Protein AF-A0A961KYY7-F1 (afdb_monomer_lite)

Secondary structure (DSSP, 8-state):
-EEEEEETTEEEEE--SSS---EEETTEEE---SEEE------GGGTTSTT-STTTTHHHHHHHHHHHHHHHHT-PPTT-PPPHHHHHHHHHHHHHHHHHTTSS---HHHHHHHHHHHHHHTHHHHTSPP-PPP---TT---EEEETTEEEE-----

Foldseek 3Di:
DDWADDDQLKIKDAADPVDFLWDDDPRAIDTAHIAIGSAQPQPPVCCPPFCRPSCLLRSLRSQLVRLLLCQQVVVDDPPNNDDLLRSLVSSLVSVVVCVVVVVGDDDPVRSVVSSVCCVVPVPPSSNDHRDDGADDDPPQQDQDDPDPDGHRDDDDD

Radius of gyration: 15.92 Å; chains: 1; bounding box: 41×36×49 Å

Structure (mmCIF, N/CA/C/O backbone):
data_AF-A0A961KYY7-F1
#
_entry.id   AF-A0A961KYY7-F1
#
loop_
_atom_site.group_PDB
_atom_site.id
_atom_site.type_symbol
_atom_site.label_atom_id
_atom_site.label_alt_id
_atom_site.label_comp_id
_atom_site.label_asym_id
_atom_site.label_entity_id
_atom_site.label_seq_id
_atom_site.pdbx_PDB_ins_code
_atom_site.Cartn_x
_atom_site.Cartn_y
_atom_site.Cartn_z
_atom_site.occupancy
_atom_site.B_iso_or_equiv
_atom_site.auth_seq_id
_atom_site.auth_comp_id
_atom_site.auth_asym_id
_atom_site.auth_atom_id
_atom_site.pdbx_PDB_model_num
ATOM 1 N N . MET A 1 1 ? -1.314 -12.629 -9.552 1.00 72.81 1 MET A N 1
ATOM 2 C CA . MET A 1 1 ? -2.316 -11.526 -9.571 1.00 72.81 1 MET A CA 1
ATOM 3 C C . MET A 1 1 ? -2.487 -10.989 -10.985 1.00 72.81 1 MET A C 1
ATOM 5 O O . MET A 1 1 ? -1.532 -11.054 -11.754 1.00 72.81 1 MET A O 1
ATOM 9 N N . LEU A 1 2 ? -3.643 -10.405 -11.308 1.00 79.06 2 LEU A N 1
ATOM 10 C CA . LEU A 1 2 ? -3.879 -9.712 -12.577 1.00 79.06 2 LEU A CA 1
ATOM 11 C C . LEU A 1 2 ? -4.377 -8.283 -12.331 1.00 79.06 2 LEU A C 1
ATOM 13 O O . LEU A 1 2 ? -5.296 -8.066 -11.545 1.00 79.06 2 LEU A O 1
ATOM 17 N N . ILE A 1 3 ? -3.782 -7.318 -13.034 1.00 75.50 3 ILE A N 1
ATOM 18 C CA . ILE A 1 3 ? -4.275 -5.941 -13.106 1.00 75.50 3 ILE A CA 1
ATOM 19 C C . ILE A 1 3 ? -4.932 -5.747 -14.464 1.00 75.50 3 ILE A C 1
ATOM 21 O O . ILE A 1 3 ? -4.310 -5.957 -15.506 1.00 75.50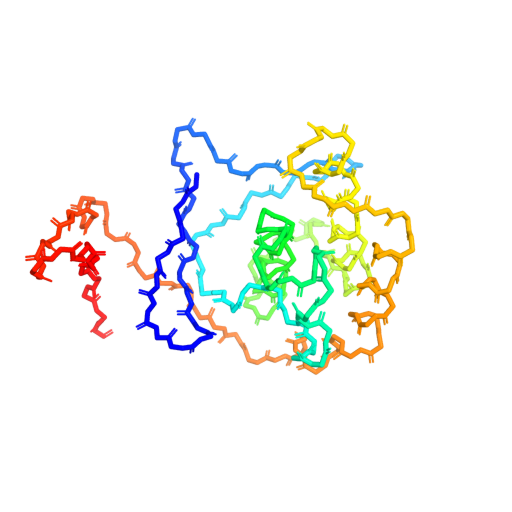 3 ILE A O 1
ATOM 25 N N . LYS A 1 4 ? -6.197 -5.338 -14.452 1.00 77.44 4 LYS A N 1
ATOM 26 C CA . LYS A 1 4 ? -6.961 -5.070 -15.664 1.00 77.44 4 LYS A CA 1
ATOM 27 C C . LYS A 1 4 ? -7.245 -3.583 -15.792 1.00 77.44 4 LYS A C 1
ATOM 29 O O . LYS A 1 4 ? -7.860 -2.989 -14.912 1.00 77.44 4 LYS A O 1
ATOM 34 N N . TRP A 1 5 ? -6.843 -3.002 -16.915 1.00 76.00 5 TRP A N 1
ATOM 35 C CA . TRP A 1 5 ? -7.190 -1.629 -17.264 1.00 76.00 5 TRP A CA 1
ATOM 36 C C . TRP A 1 5 ? -8.698 -1.498 -17.519 1.00 76.00 5 TRP A C 1
ATOM 38 O O . TRP A 1 5 ? -9.274 -2.304 -18.255 1.00 76.00 5 TRP A O 1
ATOM 48 N N . VAL A 1 6 ? -9.335 -0.495 -16.907 1.00 76.62 6 VAL A N 1
ATOM 49 C CA . VAL A 1 6 ? -10.747 -0.144 -17.151 1.00 76.62 6 VAL A CA 1
ATOM 50 C C . VAL A 1 6 ? -10.842 1.186 -17.892 1.00 76.62 6 VAL A C 1
ATOM 52 O O . VAL A 1 6 ? -11.557 1.283 -18.885 1.00 76.62 6 VAL A O 1
ATOM 55 N N . ARG A 1 7 ? -10.141 2.209 -17.391 1.00 75.81 7 ARG A N 1
ATOM 56 C CA . ARG A 1 7 ? -9.993 3.541 -17.998 1.00 75.81 7 ARG A CA 1
ATOM 57 C C . ARG A 1 7 ? -8.748 4.235 -17.425 1.00 75.81 7 ARG A C 1
ATOM 59 O O . ARG A 1 7 ? -8.066 3.659 -16.582 1.00 75.81 7 ARG A O 1
ATOM 66 N N . GLU A 1 8 ? -8.461 5.461 -17.864 1.00 73.94 8 GLU A N 1
ATOM 67 C CA . GLU A 1 8 ? -7.396 6.297 -17.282 1.00 73.94 8 GLU A CA 1
ATOM 68 C C . GLU A 1 8 ? -7.518 6.351 -15.748 1.00 73.94 8 GLU A C 1
ATOM 70 O O . GLU A 1 8 ? -8.611 6.584 -15.223 1.00 73.94 8 GLU A O 1
ATOM 75 N N . ASP A 1 9 ? -6.414 6.037 -15.061 1.00 71.81 9 ASP A N 1
ATOM 76 C CA . ASP A 1 9 ? -6.278 5.980 -13.599 1.00 71.81 9 ASP A CA 1
ATOM 77 C C . ASP A 1 9 ? -7.319 5.102 -12.871 1.00 71.81 9 ASP A C 1
ATOM 79 O O . ASP A 1 9 ? -7.620 5.310 -11.699 1.00 71.81 9 ASP A O 1
ATOM 83 N N . ARG A 1 10 ? -7.895 4.096 -13.550 1.00 78.94 10 ARG A N 1
ATOM 84 C CA . ARG A 1 10 ? -8.799 3.127 -12.914 1.00 78.94 10 ARG A CA 1
ATOM 85 C C . ARG A 1 10 ? -8.600 1.719 -13.444 1.00 78.94 10 ARG A C 1
ATOM 87 O O . ARG A 1 10 ? -8.793 1.428 -14.629 1.00 78.94 10 ARG A O 1
ATOM 94 N N . PHE A 1 11 ? -8.308 0.827 -12.514 1.00 83.19 11 PHE A N 1
ATOM 95 C CA . PHE A 1 11 ? -7.947 -0.552 -12.770 1.00 83.19 11 PHE A CA 1
ATOM 96 C C . PHE A 1 11 ? -8.737 -1.481 -11.856 1.00 83.19 11 PHE A C 1
ATOM 98 O O . PHE A 1 11 ? -9.292 -1.071 -10.838 1.00 83.19 11 PHE A O 1
ATOM 105 N N . VAL A 1 12 ? -8.790 -2.751 -12.238 1.00 84.94 12 VAL A N 1
ATOM 106 C CA . VAL A 1 12 ? -9.287 -3.827 -11.388 1.00 84.94 12 VAL A CA 1
ATOM 107 C C . VAL A 1 12 ? -8.110 -4.695 -10.981 1.00 84.94 12 VAL A C 1
ATOM 109 O O . VAL A 1 12 ? -7.429 -5.256 -11.843 1.00 84.94 12 VAL A O 1
ATOM 112 N N . PHE A 1 13 ? -7.906 -4.824 -9.674 1.00 87.00 13 PHE A N 1
ATOM 113 C CA . PHE A 1 13 ? -7.085 -5.875 -9.098 1.00 87.00 13 PHE A CA 1
ATOM 114 C C . PHE A 1 13 ? -7.917 -7.155 -9.011 1.00 87.00 13 PHE A C 1
ATOM 116 O O . PHE A 1 13 ? -8.998 -7.163 -8.416 1.00 87.00 13 PHE A O 1
ATOM 123 N N . VAL A 1 14 ? -7.406 -8.232 -9.606 1.00 87.69 14 VAL A N 1
ATOM 124 C CA . VAL A 1 14 ? -7.952 -9.585 -9.480 1.00 87.69 14 VAL A CA 1
ATOM 125 C C . VAL A 1 14 ? -6.895 -10.462 -8.799 1.00 87.69 14 VAL A C 1
ATOM 127 O O . VAL A 1 14 ? -5.793 -10.615 -9.349 1.00 87.69 14 VAL A O 1
ATOM 130 N N . PRO A 1 15 ? -7.183 -11.025 -7.610 1.00 84.44 15 PRO A N 1
ATOM 131 C CA . PRO A 1 15 ? -6.271 -11.963 -6.971 1.00 84.44 15 PRO A CA 1
ATOM 132 C C . PRO A 1 15 ? -6.121 -13.222 -7.829 1.00 84.44 15 PRO A C 1
ATOM 134 O O . PRO A 1 15 ? -7.036 -13.618 -8.547 1.00 84.44 15 PRO A O 1
ATOM 137 N N . ASP A 1 16 ? -4.945 -13.838 -7.764 1.00 83.88 16 ASP A N 1
ATOM 138 C CA . ASP A 1 16 ? -4.761 -15.180 -8.312 1.00 83.88 16 ASP A CA 1
ATOM 139 C C . ASP A 1 16 ? -5.321 -16.183 -7.302 1.00 83.88 16 ASP A C 1
ATOM 141 O O . ASP A 1 16 ? -4.947 -16.142 -6.133 1.00 83.88 16 ASP A O 1
ATOM 145 N N . GLU A 1 17 ? -6.248 -17.038 -7.726 1.00 82.62 17 GLU A N 1
ATOM 146 C CA . GLU A 1 17 ? -6.896 -17.999 -6.825 1.00 82.62 17 GLU A CA 1
ATOM 147 C C . GLU A 1 17 ? -5.941 -19.111 -6.366 1.00 82.62 17 GLU A C 1
ATOM 149 O O . GLU A 1 17 ? -6.137 -19.684 -5.295 1.00 82.62 17 GLU A O 1
ATOM 154 N N . SER A 1 18 ? -4.910 -19.411 -7.162 1.00 82.50 18 SER A N 1
ATOM 155 C CA . SER A 1 18 ? -3.928 -20.460 -6.876 1.00 82.50 18 SER A CA 1
ATOM 156 C C . SER A 1 18 ? -2.715 -19.954 -6.093 1.00 82.50 18 SER A C 1
ATOM 158 O O . SER A 1 18 ? -2.128 -20.716 -5.327 1.00 82.50 18 SER A O 1
ATOM 160 N N . ASP A 1 19 ? -2.379 -18.671 -6.248 1.00 83.56 19 ASP A N 1
ATOM 161 C CA . ASP A 1 19 ? -1.259 -18.008 -5.571 1.00 83.56 19 ASP A CA 1
ATOM 162 C C . ASP A 1 19 ? -1.622 -16.559 -5.173 1.00 83.56 19 ASP A C 1
ATOM 164 O O . ASP A 1 19 ? -1.179 -15.582 -5.796 1.00 83.56 19 ASP A O 1
ATOM 168 N N . PRO A 1 20 ? -2.517 -16.380 -4.181 1.00 88.88 20 PRO A N 1
ATOM 169 C CA . PRO A 1 20 ? -3.020 -15.063 -3.827 1.00 88.88 20 PRO A CA 1
ATOM 170 C C . PRO A 1 20 ? -1.943 -14.223 -3.141 1.00 88.88 20 PRO A C 1
ATOM 172 O O . PRO A 1 20 ? -1.226 -14.693 -2.252 1.00 88.88 20 PRO A O 1
ATOM 175 N N . LEU A 1 21 ? -1.915 -12.926 -3.472 1.00 90.38 21 LEU A N 1
ATOM 176 C CA . LEU A 1 21 ? -1.106 -11.949 -2.748 1.00 90.38 21 LEU A CA 1
ATOM 177 C C . LEU A 1 21 ? -1.444 -12.027 -1.256 1.00 90.38 21 LEU A C 1
ATOM 179 O O . LEU A 1 21 ? -2.573 -11.759 -0.849 1.00 90.38 21 LEU A O 1
ATOM 183 N N . THR A 1 22 ? -0.451 -12.398 -0.456 1.00 91.62 22 THR A N 1
ATOM 184 C CA . THR A 1 22 ? -0.587 -12.546 0.988 1.00 91.62 22 THR A CA 1
ATOM 185 C C . THR A 1 22 ? 0.470 -11.693 1.666 1.00 91.62 22 THR A C 1
ATOM 187 O O . THR A 1 22 ? 1.646 -11.757 1.318 1.00 91.62 22 THR A O 1
ATOM 190 N N . TYR A 1 23 ? 0.046 -10.921 2.658 1.00 93.31 23 TYR A N 1
ATOM 191 C CA . TYR A 1 23 ? 0.935 -10.201 3.557 1.00 93.31 23 TYR A CA 1
ATOM 192 C C . TYR A 1 23 ? 0.618 -10.596 4.993 1.00 93.31 23 TYR A C 1
ATOM 194 O O . TYR A 1 23 ? -0.550 -10.707 5.368 1.00 93.31 23 TYR A O 1
ATOM 202 N N . GLU A 1 24 ? 1.647 -10.805 5.804 1.00 90.56 24 GLU A N 1
ATOM 203 C CA . GLU A 1 24 ? 1.485 -11.155 7.207 1.00 90.56 24 GLU A CA 1
ATOM 204 C C . GLU A 1 24 ? 2.418 -10.313 8.070 1.00 90.56 24 GLU A C 1
ATOM 206 O O . GLU A 1 24 ? 3.624 -10.255 7.834 1.00 90.56 24 GLU A O 1
ATOM 211 N N . ARG A 1 25 ? 1.857 -9.666 9.096 1.00 82.62 25 ARG A N 1
ATOM 212 C CA . ARG A 1 25 ? 2.630 -8.903 10.078 1.00 82.62 25 ARG A CA 1
ATOM 213 C C . ARG A 1 25 ? 1.996 -9.006 11.450 1.00 82.62 25 ARG A C 1
ATOM 215 O O . ARG A 1 25 ? 0.805 -8.752 11.618 1.00 82.62 25 ARG A O 1
ATOM 222 N N . ALA A 1 26 ? 2.819 -9.338 12.445 1.00 83.81 26 ALA A N 1
ATOM 223 C CA . ALA A 1 26 ? 2.410 -9.439 13.847 1.00 83.81 26 ALA A CA 1
ATOM 224 C C . ALA A 1 26 ? 1.160 -10.326 14.058 1.00 83.81 26 ALA A C 1
ATOM 226 O O . ALA A 1 26 ? 0.268 -9.976 14.826 1.00 83.81 26 ALA A O 1
ATOM 227 N N . GLY A 1 27 ? 1.073 -11.452 13.337 1.00 83.94 27 GLY A N 1
ATOM 228 C CA . GLY A 1 27 ? -0.052 -12.393 13.413 1.00 83.94 27 GLY A CA 1
ATOM 229 C C . GLY A 1 27 ? -1.335 -11.936 12.708 1.00 83.94 27 GLY A C 1
ATOM 230 O O . GLY A 1 27 ? -2.335 -12.650 12.754 1.00 83.94 27 GLY A O 1
ATOM 231 N N . ARG A 1 28 ? -1.330 -10.773 12.041 1.00 86.31 28 ARG A N 1
ATOM 232 C CA . ARG A 1 28 ? -2.421 -10.331 11.168 1.00 86.31 28 ARG A CA 1
ATOM 233 C C . ARG A 1 28 ? -2.088 -10.657 9.721 1.00 86.31 28 ARG A C 1
ATOM 235 O O . ARG A 1 28 ? -1.046 -10.237 9.215 1.00 86.31 28 ARG A O 1
ATOM 242 N N . ARG A 1 29 ? -2.994 -11.373 9.060 1.00 90.00 29 ARG A N 1
ATOM 243 C CA . ARG A 1 29 ? -2.883 -11.761 7.653 1.00 90.00 29 ARG A CA 1
ATOM 244 C C . ARG A 1 29 ? -3.825 -10.923 6.790 1.00 90.00 29 ARG A C 1
ATOM 246 O O . ARG A 1 29 ? -5.024 -10.891 7.048 1.00 90.00 29 ARG A O 1
ATOM 253 N N . ILE A 1 30 ? -3.283 -10.303 5.745 1.00 90.25 30 ILE A N 1
ATOM 254 C CA . ILE A 1 30 ? -4.015 -9.561 4.717 1.00 90.25 30 ILE A CA 1
ATOM 255 C C . ILE A 1 30 ? -3.984 -10.383 3.429 1.00 90.25 30 ILE A C 1
ATOM 257 O O . ILE A 1 30 ? -2.913 -10.766 2.953 1.00 90.25 30 ILE A O 1
ATOM 261 N N . VAL A 1 31 ? -5.163 -10.643 2.865 1.00 91.62 31 VAL A N 1
ATOM 262 C CA . VAL A 1 31 ? -5.331 -11.277 1.551 1.00 91.62 31 VAL A CA 1
ATOM 263 C C . VAL A 1 31 ? -6.337 -10.441 0.760 1.00 91.62 31 VAL A C 1
ATOM 265 O O . VAL A 1 31 ? -7.540 -10.553 1.010 1.00 91.62 31 VAL A O 1
ATOM 268 N N . PRO A 1 32 ? -5.874 -9.563 -0.147 1.00 90.88 32 PRO A N 1
ATOM 269 C CA . PRO A 1 32 ? -6.766 -8.722 -0.926 1.00 90.88 32 PRO A CA 1
ATOM 270 C C . PRO A 1 32 ? -7.710 -9.541 -1.806 1.00 90.88 32 PRO A C 1
ATOM 272 O O . PRO A 1 32 ? -7.290 -10.428 -2.551 1.00 90.88 32 PRO A O 1
ATOM 275 N N . GLY A 1 33 ? -8.998 -9.215 -1.741 1.00 89.12 33 GLY A N 1
ATOM 276 C CA . GLY A 1 33 ? -9.988 -9.669 -2.711 1.00 89.12 33 GLY A CA 1
ATOM 277 C C . GLY A 1 33 ? -9.995 -8.796 -3.967 1.00 89.12 33 GLY A C 1
ATOM 278 O O . GLY A 1 33 ? -9.227 -7.844 -4.097 1.00 89.12 33 GLY A O 1
ATOM 279 N N . ALA A 1 34 ? -10.906 -9.089 -4.896 1.00 89.12 34 ALA A N 1
ATOM 280 C CA . ALA A 1 34 ? -11.077 -8.252 -6.079 1.00 89.12 34 ALA A CA 1
ATOM 281 C C . ALA A 1 34 ? -11.538 -6.834 -5.700 1.00 89.12 34 ALA A C 1
ATOM 283 O O . ALA A 1 34 ? -12.459 -6.657 -4.894 1.00 89.12 34 ALA A O 1
ATOM 284 N N . MET A 1 35 ? -10.915 -5.819 -6.297 1.00 90.00 35 MET A N 1
ATOM 285 C CA . MET A 1 35 ? -11.218 -4.415 -6.010 1.00 90.00 35 MET A CA 1
ATOM 286 C C . MET A 1 35 ? -10.888 -3.503 -7.190 1.00 90.00 35 MET A C 1
ATOM 288 O O . MET A 1 35 ? -10.095 -3.859 -8.064 1.00 90.00 35 MET A O 1
ATOM 292 N N . PHE A 1 36 ? -11.487 -2.314 -7.193 1.00 87.38 36 PHE A N 1
ATOM 293 C CA . PHE A 1 36 ? -10.973 -1.209 -7.990 1.00 87.38 36 PHE A CA 1
ATOM 294 C C . PHE A 1 36 ? -9.751 -0.608 -7.295 1.00 87.38 36 PHE A C 1
ATOM 296 O O . PHE A 1 36 ? -9.714 -0.526 -6.070 1.00 87.38 36 PHE A O 1
ATOM 303 N N . THR A 1 37 ? -8.766 -0.219 -8.092 1.00 85.00 37 THR A N 1
ATOM 304 C CA . THR A 1 37 ? -7.524 0.421 -7.651 1.00 85.00 37 THR A CA 1
ATOM 305 C C . THR A 1 37 ? -7.137 1.476 -8.679 1.00 85.00 37 THR A C 1
ATOM 307 O O . THR A 1 37 ? -7.389 1.307 -9.879 1.00 85.00 37 THR A O 1
ATOM 310 N N . ASP A 1 38 ? -6.554 2.574 -8.221 1.00 76.12 38 ASP A N 1
ATOM 311 C CA . ASP A 1 38 ? -5.878 3.558 -9.069 1.00 76.12 38 ASP A CA 1
ATOM 312 C C . ASP A 1 38 ? -4.349 3.346 -9.079 1.00 76.12 38 ASP A C 1
ATOM 314 O O . ASP A 1 38 ? -3.628 4.018 -9.820 1.00 76.12 38 ASP A O 1
ATOM 318 N N . GLY A 1 39 ? -3.869 2.336 -8.342 1.00 76.12 39 GLY A N 1
ATOM 319 C CA . GLY A 1 39 ? -2.462 2.032 -8.130 1.00 76.12 39 GLY A CA 1
ATOM 320 C C . GLY A 1 39 ? -1.882 2.884 -7.009 1.00 76.12 39 GLY A C 1
ATOM 321 O O . GLY A 1 39 ? -2.485 3.100 -5.969 1.00 76.12 39 GLY A O 1
ATOM 322 N N . GLY A 1 40 ? -0.658 3.355 -7.197 1.00 66.75 40 GLY A N 1
ATOM 323 C CA . GLY A 1 40 ? -0.068 4.348 -6.319 1.00 66.75 40 GLY A CA 1
ATOM 324 C C . GLY A 1 40 ? -0.579 5.738 -6.668 1.00 66.75 40 GLY A C 1
ATOM 325 O O . GLY A 1 40 ? -0.192 6.288 -7.700 1.00 66.75 40 GLY A O 1
ATOM 326 N N . SER A 1 41 ? -1.331 6.358 -5.760 1.00 64.81 41 SER A N 1
ATOM 327 C CA . SER A 1 41 ? -1.653 7.792 -5.792 1.00 64.81 41 SER A CA 1
ATOM 328 C C . SER A 1 41 ? -0.417 8.667 -5.490 1.00 64.81 41 SER A C 1
ATOM 330 O O . SER A 1 41 ? -0.357 9.416 -4.515 1.00 64.81 41 SER A O 1
ATOM 332 N N . ILE A 1 42 ? 0.622 8.562 -6.326 1.00 61.06 42 ILE A N 1
ATOM 333 C CA . ILE A 1 42 ? 1.818 9.411 -6.280 1.00 61.06 42 ILE A CA 1
ATOM 334 C C . ILE A 1 42 ? 1.549 10.682 -7.098 1.00 61.06 42 ILE A C 1
ATOM 336 O O . ILE A 1 42 ? 1.171 10.570 -8.268 1.00 61.06 42 ILE A O 1
ATOM 340 N N . PRO A 1 43 ? 1.788 11.899 -6.563 1.00 56.06 43 PRO A N 1
ATOM 341 C CA . PRO A 1 43 ? 1.619 13.131 -7.327 1.00 56.06 43 PRO A CA 1
ATOM 342 C C . PRO A 1 43 ? 2.405 13.105 -8.645 1.00 56.06 43 PRO A C 1
ATOM 344 O O . PRO A 1 43 ? 3.597 12.795 -8.658 1.00 56.06 43 PRO A O 1
ATOM 347 N N . ARG A 1 44 ? 1.751 13.489 -9.752 1.00 56.28 44 ARG A N 1
ATOM 348 C CA . ARG A 1 44 ? 2.299 13.399 -11.124 1.00 56.28 44 ARG A CA 1
ATOM 349 C C . ARG A 1 44 ? 3.666 14.064 -11.300 1.00 56.28 44 ARG A C 1
ATOM 351 O O . ARG A 1 44 ? 4.459 13.614 -12.120 1.00 56.28 44 ARG A O 1
ATOM 358 N N . LEU A 1 45 ? 3.966 15.101 -10.511 1.00 46.69 45 LEU A N 1
ATOM 359 C CA . LEU A 1 45 ? 5.268 15.777 -10.513 1.00 46.69 45 LEU A CA 1
ATOM 360 C C . LEU A 1 45 ? 6.436 14.821 -10.203 1.00 46.69 45 LEU A C 1
ATOM 362 O O . LEU A 1 45 ? 7.549 15.046 -10.672 1.00 46.69 45 LEU A O 1
ATOM 366 N N . PHE A 1 46 ? 6.189 13.743 -9.455 1.00 57.94 46 PHE A N 1
ATOM 367 C CA . PHE A 1 46 ? 7.213 12.773 -9.077 1.00 57.94 46 PHE A CA 1
ATOM 368 C C . PHE A 1 46 ? 7.363 11.607 -10.063 1.00 57.94 46 PHE A C 1
ATOM 370 O O . PHE A 1 46 ? 8.336 10.868 -9.956 1.00 57.94 46 PHE A O 1
ATOM 377 N N . TRP A 1 47 ? 6.484 11.454 -11.063 1.00 62.56 47 TRP A N 1
ATOM 378 C CA . TRP A 1 47 ? 6.494 10.289 -11.968 1.00 62.56 47 TRP A CA 1
ATOM 379 C C . TRP A 1 47 ? 7.760 10.179 -12.833 1.00 62.56 47 TRP A C 1
ATOM 381 O O . TRP A 1 47 ? 8.104 9.091 -13.288 1.00 62.56 47 TRP A O 1
ATOM 391 N N . SER A 1 48 ? 8.481 11.287 -13.038 1.00 57.56 48 SER A N 1
ATOM 392 C CA . SER A 1 48 ? 9.757 11.312 -13.768 1.00 57.56 48 SER A CA 1
ATOM 393 C C . SER A 1 48 ? 10.926 10.700 -12.983 1.00 57.56 48 SER A C 1
ATOM 395 O O . SER A 1 48 ? 12.001 10.488 -13.545 1.00 57.56 48 SER A O 1
ATOM 397 N N . VAL A 1 49 ? 10.753 10.423 -11.686 1.00 61.75 49 VAL A N 1
ATOM 398 C CA . VAL A 1 49 ? 11.770 9.776 -10.853 1.00 61.75 49 VAL A CA 1
ATOM 399 C C . VAL A 1 49 ? 11.614 8.260 -10.967 1.00 61.75 49 VAL A C 1
ATOM 401 O O . VAL A 1 49 ? 10.538 7.705 -10.752 1.00 61.75 49 VAL A O 1
ATOM 404 N N . LYS A 1 50 ? 12.702 7.553 -11.291 1.00 62.06 50 LYS A N 1
ATOM 405 C CA . LYS A 1 50 ? 12.699 6.083 -11.347 1.00 62.06 50 LYS A CA 1
ATOM 406 C C . LYS A 1 50 ? 12.227 5.513 -10.000 1.00 62.06 50 LYS A C 1
ATOM 408 O O . LYS A 1 50 ? 12.811 5.832 -8.968 1.00 62.06 50 LYS A O 1
ATOM 413 N N . GLY A 1 51 ? 11.193 4.671 -10.025 1.00 60.06 51 GLY A N 1
ATOM 414 C CA . GLY A 1 51 ? 10.559 4.107 -8.825 1.00 60.06 51 GLY A CA 1
ATOM 415 C C . GLY A 1 51 ? 9.327 4.870 -8.321 1.00 60.06 51 GLY A C 1
ATOM 416 O O . GLY A 1 51 ? 8.661 4.383 -7.425 1.00 60.06 51 GLY A O 1
ATOM 417 N N . PHE A 1 52 ? 8.977 6.021 -8.904 1.00 63.41 52 PHE A N 1
ATOM 418 C CA . PHE A 1 52 ? 7.787 6.806 -8.534 1.00 63.41 52 PHE A CA 1
ATOM 419 C C . PHE A 1 52 ? 6.637 6.669 -9.543 1.00 63.41 52 PHE A C 1
ATOM 421 O O . PHE A 1 52 ? 5.734 7.506 -9.581 1.00 63.41 52 PHE A O 1
ATOM 428 N N . SER A 1 53 ? 6.654 5.627 -10.380 1.00 67.75 53 SER A N 1
ATOM 429 C CA . SER A 1 53 ? 5.471 5.309 -11.180 1.00 67.75 53 SER A CA 1
ATOM 430 C C . SER A 1 53 ? 4.376 4.754 -10.258 1.00 67.75 53 SER A C 1
ATOM 432 O O . SER A 1 53 ? 4.706 3.994 -9.342 1.00 67.75 53 SER A O 1
ATOM 434 N N . PRO A 1 54 ? 3.088 5.033 -10.537 1.00 65.38 54 PRO A N 1
ATOM 435 C CA . PRO A 1 54 ? 1.942 4.451 -9.829 1.00 65.38 54 PRO A CA 1
ATOM 436 C C . PRO A 1 54 ? 1.938 2.920 -9.759 1.00 65.38 54 PRO A C 1
ATOM 438 O O . PRO A 1 54 ? 1.154 2.334 -9.028 1.00 65.38 54 PRO A O 1
ATOM 441 N N . TRP A 1 55 ? 2.804 2.245 -10.516 1.00 72.38 55 TRP A N 1
ATOM 442 C CA . TRP A 1 55 ? 2.890 0.785 -10.559 1.00 72.38 55 TRP A CA 1
ATOM 443 C C . TRP A 1 55 ? 4.245 0.243 -10.116 1.00 72.38 55 TRP A C 1
ATOM 445 O O . TRP A 1 55 ? 4.421 -0.972 -10.068 1.00 72.38 55 TRP A O 1
ATOM 455 N N . SER A 1 56 ? 5.203 1.112 -9.767 1.00 78.12 56 SER A N 1
ATOM 456 C CA . SER A 1 56 ? 6.547 0.691 -9.340 1.00 78.12 56 SER A CA 1
ATOM 457 C C . SER A 1 56 ? 6.530 -0.236 -8.123 1.00 78.12 56 SER A C 1
ATOM 459 O O . SER A 1 56 ? 7.456 -1.028 -7.966 1.00 78.12 56 SER A O 1
ATOM 461 N N . TYR A 1 57 ? 5.463 -0.186 -7.319 1.00 86.31 57 TYR A N 1
ATOM 462 C CA . TYR A 1 57 ? 5.254 -1.037 -6.149 1.00 86.31 57 TYR A CA 1
ATOM 463 C C . TYR A 1 57 ? 3.867 -1.697 -6.156 1.00 86.31 57 TYR A C 1
ATOM 465 O O . TYR A 1 57 ? 3.223 -1.791 -5.117 1.00 86.31 57 TYR A O 1
ATOM 473 N N . GLY A 1 58 ? 3.393 -2.148 -7.326 1.00 87.88 58 GLY A N 1
ATOM 474 C CA . GLY A 1 58 ? 2.038 -2.688 -7.536 1.00 87.88 58 GLY A CA 1
ATOM 475 C C . GLY A 1 58 ? 1.467 -3.561 -6.400 1.00 87.88 58 GLY A C 1
ATOM 476 O O . GLY A 1 58 ? 0.378 -3.250 -5.920 1.00 87.88 58 GLY A O 1
ATOM 477 N N . PRO A 1 59 ? 2.177 -4.599 -5.908 1.00 90.88 59 PRO A N 1
ATOM 478 C CA . PRO A 1 59 ? 1.700 -5.410 -4.784 1.00 90.88 59 PRO A CA 1
ATOM 479 C C . PRO A 1 59 ? 1.481 -4.613 -3.487 1.00 90.88 59 PRO A C 1
ATOM 481 O O . PRO A 1 59 ? 0.509 -4.852 -2.778 1.00 90.88 59 PRO A O 1
ATOM 484 N N . ALA A 1 60 ? 2.352 -3.647 -3.186 1.00 91.69 60 ALA A N 1
ATOM 485 C CA . ALA A 1 60 ? 2.235 -2.802 -2.000 1.00 91.69 60 ALA A CA 1
ATOM 486 C C . ALA A 1 60 ? 1.029 -1.854 -2.097 1.00 91.69 60 ALA A C 1
ATOM 488 O O . ALA A 1 60 ? 0.289 -1.701 -1.127 1.00 91.69 60 ALA A O 1
ATOM 489 N N . TYR A 1 61 ? 0.778 -1.285 -3.280 1.00 90.56 61 TYR A N 1
ATOM 490 C CA . TYR A 1 61 ? -0.418 -0.473 -3.524 1.00 90.56 61 TYR A CA 1
ATOM 491 C C . TYR A 1 61 ? -1.703 -1.296 -3.416 1.00 90.56 61 TYR A C 1
ATOM 493 O O . TYR A 1 61 ? -2.655 -0.862 -2.780 1.00 90.56 61 TYR A O 1
ATOM 501 N N . ALA A 1 62 ? -1.708 -2.532 -3.928 1.00 91.62 62 ALA A N 1
ATOM 502 C CA . ALA A 1 62 ? -2.856 -3.425 -3.786 1.00 91.62 62 ALA A CA 1
ATOM 503 C C . ALA A 1 62 ? -3.164 -3.779 -2.317 1.00 91.62 62 ALA A C 1
ATOM 505 O O . ALA A 1 62 ? -4.324 -3.942 -1.951 1.00 91.62 62 ALA A O 1
ATOM 506 N N . LEU A 1 63 ? -2.152 -3.893 -1.452 1.00 93.19 63 LEU A N 1
ATOM 507 C CA . LEU A 1 63 ? -2.379 -4.073 -0.014 1.00 93.19 63 LEU A CA 1
ATOM 508 C C . LEU A 1 63 ? -2.973 -2.809 0.623 1.00 93.19 63 LEU A C 1
ATOM 510 O O . LEU A 1 63 ? -3.920 -2.904 1.400 1.00 93.19 63 LEU A O 1
ATOM 514 N N . HIS A 1 64 ? -2.436 -1.637 0.281 1.00 92.94 64 HIS A N 1
ATOM 515 C CA . HIS A 1 64 ? -2.869 -0.346 0.822 1.00 92.94 64 HIS A CA 1
ATOM 516 C C . HIS A 1 64 ? -4.319 -0.012 0.447 1.00 92.94 64 HIS A C 1
ATOM 518 O O . HIS A 1 64 ? -5.152 0.193 1.331 1.00 92.94 64 HIS A O 1
ATOM 524 N N . ASP A 1 65 ? -4.656 -0.080 -0.840 1.00 91.88 65 ASP A N 1
ATOM 525 C CA . ASP A 1 65 ? -6.006 0.177 -1.353 1.00 91.88 65 ASP A CA 1
ATOM 526 C C . ASP A 1 65 ? -7.040 -0.797 -0.781 1.00 91.88 65 ASP A C 1
ATOM 528 O O . ASP A 1 65 ? -8.188 -0.424 -0.509 1.00 91.88 65 ASP A O 1
ATOM 532 N N . TRP A 1 66 ? -6.632 -2.050 -0.558 1.00 93.25 66 TRP A N 1
ATOM 533 C CA . TRP A 1 66 ? -7.496 -3.050 0.052 1.00 93.25 66 TRP A CA 1
ATOM 534 C C . TRP A 1 66 ? -7.882 -2.659 1.476 1.00 93.25 66 TRP A C 1
ATOM 536 O O . TRP A 1 66 ? -9.066 -2.698 1.804 1.00 93.25 66 TRP A O 1
ATOM 546 N N . LEU A 1 67 ? -6.926 -2.207 2.293 1.00 93.81 67 LEU A N 1
ATOM 547 C CA . LEU A 1 67 ? -7.200 -1.739 3.655 1.00 93.81 67 LEU A CA 1
ATOM 548 C C . LEU A 1 67 ? -8.137 -0.523 3.660 1.00 93.81 67 LEU A C 1
ATOM 550 O O . LEU A 1 67 ? -9.074 -0.462 4.456 1.00 93.81 67 LEU A O 1
ATOM 554 N N . PHE A 1 68 ? -7.960 0.409 2.718 1.00 93.12 68 PHE A N 1
ATOM 555 C CA . PHE A 1 68 ? -8.878 1.540 2.542 1.00 93.12 68 PHE A CA 1
ATOM 556 C C . PHE A 1 68 ? -10.282 1.064 2.179 1.00 93.12 68 PHE A C 1
ATOM 558 O O . PHE A 1 68 ? -11.277 1.581 2.685 1.00 93.12 68 PHE A O 1
ATOM 565 N N . ARG A 1 69 ? -10.401 0.073 1.294 1.00 92.06 69 ARG A N 1
ATOM 566 C CA . ARG A 1 69 ? -11.696 -0.518 0.954 1.00 92.06 69 ARG A CA 1
ATOM 567 C C . ARG A 1 69 ? -12.324 -1.215 2.158 1.00 92.06 69 ARG A C 1
ATOM 569 O O . ARG A 1 69 ? -13.519 -1.042 2.383 1.00 92.06 69 ARG A O 1
ATOM 576 N N . GLN A 1 70 ? -11.557 -1.992 2.918 1.00 92.75 70 GLN A N 1
ATOM 577 C CA . GLN A 1 70 ? -12.065 -2.686 4.099 1.00 92.75 70 GLN A CA 1
ATOM 578 C C . GLN A 1 70 ? -12.600 -1.708 5.139 1.00 92.75 70 GLN A C 1
ATOM 580 O O . GLN A 1 70 ? -13.707 -1.919 5.632 1.00 92.75 70 GLN A O 1
ATOM 585 N N . HIS A 1 71 ? -11.875 -0.616 5.389 1.00 92.81 71 HIS A N 1
ATOM 586 C CA . HIS A 1 71 ? -12.331 0.461 6.257 1.00 92.81 71 HIS A CA 1
ATOM 587 C C . HIS A 1 71 ? -13.637 1.084 5.750 1.00 92.81 71 HIS A C 1
ATOM 589 O O . HIS A 1 71 ? -14.655 1.039 6.440 1.00 92.81 71 HIS A O 1
ATOM 595 N N . ARG A 1 72 ? -13.639 1.600 4.513 1.00 92.31 72 ARG A N 1
ATOM 596 C CA . ARG A 1 72 ? -14.788 2.323 3.940 1.00 92.31 72 ARG A CA 1
ATOM 597 C C . ARG A 1 72 ? -16.041 1.461 3.820 1.00 92.31 72 ARG A C 1
ATOM 599 O O . ARG A 1 72 ? -17.152 1.966 3.950 1.00 92.31 72 ARG A O 1
ATOM 606 N N . CYS A 1 73 ? -15.871 0.170 3.544 1.00 91.94 73 CYS A N 1
ATOM 607 C CA . CYS A 1 73 ? -16.967 -0.774 3.341 1.00 91.94 73 CYS A CA 1
ATOM 608 C C . CYS A 1 73 ? -17.277 -1.646 4.568 1.00 91.94 73 CYS A C 1
ATOM 610 O O . CYS A 1 73 ? -18.150 -2.506 4.472 1.00 91.94 73 CYS A O 1
ATOM 612 N N . GLY A 1 74 ? -16.577 -1.461 5.694 1.00 89.75 74 GLY A N 1
ATOM 613 C CA . GLY A 1 74 ? -16.784 -2.243 6.917 1.00 89.75 74 GLY A CA 1
ATOM 614 C C . GLY A 1 74 ? -16.592 -3.752 6.725 1.00 89.75 74 GLY A C 1
ATOM 615 O O . GLY A 1 74 ? -17.380 -4.539 7.242 1.00 89.75 74 GLY A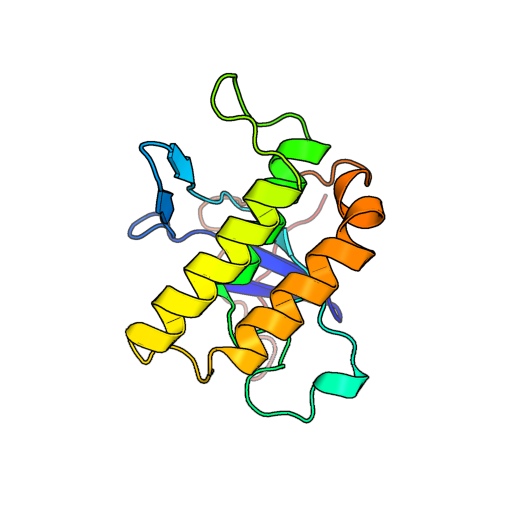 O 1
ATOM 616 N N . LEU A 1 75 ? -15.594 -4.160 5.934 1.00 85.62 75 LEU A N 1
ATOM 617 C CA . LEU A 1 75 ? -15.375 -5.572 5.581 1.00 85.62 75 LEU A CA 1
ATOM 618 C C . LEU A 1 75 ? -14.578 -6.347 6.637 1.00 85.62 75 LEU A C 1
ATOM 620 O O . LEU A 1 75 ? -14.585 -7.577 6.616 1.00 85.62 75 LEU A O 1
ATOM 624 N N . ASP A 1 76 ? -13.886 -5.648 7.535 1.00 79.19 76 ASP A N 1
ATOM 625 C CA . ASP A 1 76 ? -13.110 -6.279 8.599 1.00 79.19 76 ASP A CA 1
ATOM 626 C C . ASP A 1 76 ? -13.985 -6.643 9.794 1.00 79.19 76 ASP A C 1
ATOM 628 O O . ASP A 1 76 ? -14.701 -5.807 10.349 1.00 79.19 76 ASP A O 1
ATOM 632 N N . ALA A 1 77 ? -13.862 -7.888 10.251 1.00 66.94 77 ALA A N 1
ATOM 633 C CA . ALA A 1 77 ? -14.363 -8.290 11.555 1.00 66.94 77 ALA A CA 1
ATOM 634 C C . ALA A 1 77 ? -13.311 -7.966 12.635 1.00 66.94 77 ALA A C 1
ATOM 636 O O . ALA A 1 77 ? -12.124 -8.249 12.436 1.00 66.94 77 ALA A O 1
ATOM 637 N N . PRO A 1 78 ? -13.703 -7.430 13.804 1.00 66.38 78 PRO A N 1
ATOM 638 C CA . PRO A 1 78 ? -12.797 -7.330 14.942 1.00 66.38 78 PRO A CA 1
ATOM 639 C C . PRO A 1 78 ? -12.158 -8.696 15.269 1.00 66.38 78 PRO A C 1
ATOM 641 O O . PRO A 1 78 ? -12.850 -9.715 15.204 1.00 66.38 78 PRO A O 1
ATOM 644 N N . PRO A 1 79 ? -10.862 -8.749 15.638 1.00 65.94 79 PRO A N 1
ATOM 645 C CA . PRO A 1 79 ? -9.969 -7.624 15.932 1.00 65.94 79 PRO A CA 1
ATOM 646 C C . PRO A 1 79 ? -9.157 -7.107 14.724 1.00 65.94 79 PRO A C 1
ATOM 648 O O . PRO A 1 79 ? -8.223 -6.337 14.921 1.00 65.94 79 PRO A O 1
ATOM 651 N N . MET A 1 80 ? -9.468 -7.510 13.487 1.00 71.88 80 MET A N 1
ATOM 652 C CA . MET A 1 80 ? -8.661 -7.208 12.288 1.00 71.88 80 MET A CA 1
ATOM 653 C C . MET A 1 80 ? -8.830 -5.776 11.750 1.00 71.88 80 MET A C 1
ATOM 655 O O . MET A 1 80 ? -8.511 -5.508 10.600 1.00 71.88 80 MET A O 1
ATOM 659 N N . THR A 1 81 ? -9.316 -4.841 12.565 1.00 84.62 81 THR A N 1
ATOM 660 C CA . THR A 1 81 ? -9.514 -3.446 12.162 1.00 84.62 81 THR A CA 1
ATOM 661 C C . THR A 1 81 ? -8.177 -2.710 12.108 1.00 84.62 81 THR A C 1
ATOM 663 O O . THR A 1 81 ? -7.508 -2.560 13.129 1.00 84.62 81 THR A O 1
ATOM 666 N N . TYR A 1 82 ? -7.807 -2.233 10.921 1.00 90.75 82 TYR A N 1
ATOM 667 C CA . TYR A 1 82 ? -6.630 -1.392 10.710 1.00 90.75 82 TYR A CA 1
ATOM 668 C C . TYR A 1 82 ? -6.969 0.091 10.878 1.00 90.75 82 TYR A C 1
ATOM 670 O O . TYR A 1 82 ? -8.019 0.565 10.440 1.00 90.75 82 TYR A O 1
ATOM 678 N N . THR A 1 83 ? -6.055 0.842 11.486 1.00 93.81 83 THR A N 1
ATOM 679 C CA . THR A 1 83 ? -6.050 2.310 11.437 1.00 93.81 83 THR A CA 1
ATOM 680 C C . THR A 1 83 ? -5.388 2.815 10.150 1.00 93.81 83 THR A C 1
ATOM 682 O O . THR A 1 83 ? -4.612 2.093 9.523 1.00 93.81 83 THR A O 1
ATOM 685 N N . LEU A 1 84 ? -5.626 4.081 9.784 1.00 92.19 84 LEU A N 1
ATOM 686 C CA . LEU A 1 84 ? -4.946 4.725 8.651 1.00 92.19 84 LEU A CA 1
ATOM 687 C C . LEU A 1 84 ? -3.415 4.646 8.779 1.00 92.19 84 LEU A C 1
ATOM 689 O O . LEU A 1 84 ? -2.726 4.299 7.824 1.00 92.19 84 LEU A O 1
ATOM 693 N N . ALA A 1 85 ? -2.885 4.918 9.974 1.00 93.75 85 ALA A N 1
ATOM 694 C CA . ALA A 1 85 ? -1.448 4.853 10.226 1.00 93.75 85 ALA A CA 1
ATOM 695 C C . ALA A 1 85 ? -0.895 3.438 9.995 1.00 93.75 85 ALA A C 1
ATOM 697 O O . ALA A 1 85 ? 0.130 3.274 9.340 1.00 93.75 85 ALA A O 1
ATOM 698 N N . GLU A 1 86 ? -1.601 2.404 10.459 1.00 94.00 86 GLU A N 1
ATOM 699 C CA . GLU A 1 86 ? -1.189 1.019 10.218 1.00 94.00 86 GLU A CA 1
ATOM 700 C C . GLU A 1 86 ? -1.294 0.626 8.744 1.00 94.00 86 GLU A C 1
ATOM 702 O O . GLU A 1 86 ? -0.435 -0.107 8.259 1.00 94.00 86 GLU A O 1
ATOM 707 N N . ALA A 1 87 ? -2.303 1.114 8.019 1.00 93.25 87 ALA A N 1
ATOM 708 C CA . ALA A 1 87 ? -2.400 0.892 6.581 1.00 93.25 87 ALA A CA 1
ATOM 709 C C . ALA A 1 87 ? -1.213 1.522 5.837 1.00 93.25 87 ALA A C 1
ATOM 711 O O . ALA A 1 87 ? -0.594 0.876 4.989 1.00 93.25 87 ALA A O 1
ATOM 712 N N . ASN A 1 88 ? -0.833 2.745 6.204 1.00 93.31 88 ASN A N 1
ATOM 713 C CA . ASN A 1 88 ? 0.337 3.422 5.646 1.00 93.31 88 ASN A CA 1
ATOM 714 C C . ASN A 1 88 ? 1.654 2.717 6.017 1.00 93.31 88 ASN A C 1
ATOM 716 O O . ASN A 1 88 ? 2.573 2.659 5.200 1.00 93.31 88 ASN A O 1
ATOM 720 N N . ASP A 1 89 ? 1.751 2.138 7.216 1.00 93.81 89 ASP A N 1
ATOM 721 C CA . ASP A 1 89 ? 2.898 1.314 7.611 1.00 93.81 89 ASP A CA 1
ATOM 722 C C . ASP A 1 89 ? 2.981 0.013 6.796 1.00 93.81 89 ASP A C 1
ATOM 724 O O . ASP A 1 89 ? 4.080 -0.413 6.446 1.00 93.81 89 ASP A O 1
ATOM 728 N N . VAL A 1 90 ? 1.845 -0.615 6.463 1.00 93.56 90 VAL A N 1
ATOM 729 C CA . VAL A 1 90 ? 1.808 -1.792 5.572 1.00 93.56 90 VAL A CA 1
ATOM 730 C C . VAL A 1 90 ? 2.325 -1.434 4.179 1.00 93.56 90 VAL A C 1
ATOM 732 O O . VAL A 1 90 ? 3.110 -2.195 3.617 1.00 93.56 90 VAL A O 1
ATOM 735 N N . LEU A 1 91 ? 1.942 -0.271 3.638 1.00 92.25 91 LEU A N 1
ATOM 736 C CA . LEU A 1 91 ? 2.475 0.220 2.363 1.00 92.25 91 LEU A CA 1
ATOM 737 C C . LEU A 1 91 ? 4.001 0.365 2.419 1.00 92.25 91 LEU A C 1
ATOM 739 O O . LEU A 1 91 ? 4.704 -0.129 1.538 1.00 92.25 91 LEU A O 1
ATOM 743 N N . GLU A 1 92 ? 4.518 1.025 3.458 1.00 92.19 92 GLU A N 1
ATOM 744 C CA . GLU A 1 92 ? 5.957 1.228 3.629 1.00 92.19 92 GLU A CA 1
ATOM 745 C C . GLU A 1 92 ? 6.715 -0.105 3.727 1.00 92.19 92 GLU A C 1
ATOM 747 O O . GLU A 1 92 ? 7.723 -0.308 3.044 1.00 92.19 92 GLU A O 1
ATOM 752 N N . ASP A 1 93 ? 6.224 -1.016 4.563 1.00 93.88 93 ASP A N 1
ATOM 753 C CA . ASP A 1 93 ? 6.845 -2.313 4.814 1.00 93.88 93 ASP A CA 1
ATOM 754 C C . ASP A 1 93 ? 6.840 -3.194 3.559 1.00 93.88 93 ASP A C 1
ATOM 756 O O . ASP A 1 93 ? 7.878 -3.728 3.167 1.00 93.88 93 ASP A O 1
ATOM 760 N N . ALA A 1 94 ? 5.711 -3.259 2.847 1.00 93.19 94 ALA A N 1
ATOM 761 C CA . ALA A 1 94 ? 5.612 -3.985 1.586 1.00 93.19 94 ALA A CA 1
ATOM 762 C C . ALA A 1 94 ? 6.565 -3.424 0.515 1.00 93.19 94 ALA A C 1
ATOM 764 O O . ALA A 1 94 ? 7.204 -4.198 -0.197 1.00 93.19 94 ALA A O 1
ATOM 765 N N . ILE A 1 95 ? 6.738 -2.097 0.424 1.00 90.56 95 ILE A N 1
ATOM 766 C CA . ILE A 1 95 ? 7.746 -1.490 -0.465 1.00 90.56 95 ILE A CA 1
ATOM 767 C C . ILE A 1 95 ? 9.157 -1.942 -0.073 1.00 90.56 95 ILE A C 1
ATOM 769 O O . ILE A 1 95 ? 9.946 -2.301 -0.948 1.00 90.56 95 ILE A O 1
ATOM 773 N N . ARG A 1 96 ? 9.494 -1.937 1.224 1.00 90.31 96 ARG A N 1
ATOM 774 C CA . ARG A 1 96 ? 10.819 -2.372 1.700 1.00 90.31 96 ARG A CA 1
ATOM 775 C C . ARG A 1 96 ? 11.093 -3.833 1.354 1.00 90.31 96 ARG A C 1
ATOM 777 O O . ARG A 1 96 ? 12.198 -4.124 0.906 1.00 90.31 96 ARG A O 1
ATOM 784 N N . ILE A 1 97 ? 10.102 -4.713 1.504 1.00 91.88 97 ILE A N 1
ATOM 785 C CA . ILE A 1 97 ? 10.195 -6.129 1.115 1.00 91.88 97 ILE A CA 1
ATOM 786 C C . ILE A 1 97 ? 10.461 -6.250 -0.391 1.00 91.88 97 ILE A C 1
ATOM 788 O O . ILE A 1 97 ? 11.452 -6.856 -0.788 1.00 91.88 97 ILE A O 1
ATOM 792 N N . LEU A 1 98 ? 9.656 -5.590 -1.234 1.00 90.69 98 LEU A N 1
ATOM 793 C CA . LEU A 1 98 ? 9.833 -5.627 -2.694 1.00 90.69 98 LEU A CA 1
ATOM 794 C C . LEU A 1 98 ? 11.221 -5.141 -3.137 1.00 90.69 98 LEU A C 1
ATOM 796 O O . LEU A 1 98 ? 11.798 -5.679 -4.082 1.00 90.69 98 LEU A O 1
ATOM 800 N N . VAL A 1 99 ? 11.759 -4.116 -2.473 1.00 88.75 99 VAL A N 1
ATOM 801 C CA . VAL A 1 99 ? 13.107 -3.601 -2.748 1.00 88.75 99 VAL A CA 1
ATOM 802 C C . VAL A 1 99 ? 14.185 -4.577 -2.270 1.00 88.75 99 VAL A C 1
ATOM 804 O O . VAL A 1 99 ? 15.145 -4.814 -3.001 1.00 88.75 99 VAL A O 1
ATOM 807 N N . ALA A 1 100 ? 14.036 -5.155 -1.075 1.00 89.12 100 ALA A N 1
ATOM 808 C CA . ALA A 1 100 ? 14.982 -6.124 -0.521 1.00 89.12 100 ALA A CA 1
ATOM 809 C C . ALA A 1 100 ? 15.079 -7.398 -1.376 1.00 89.12 100 ALA A C 1
ATOM 811 O O . ALA A 1 100 ? 16.180 -7.905 -1.591 1.00 89.12 100 ALA A O 1
ATOM 812 N N . ASP A 1 101 ? 13.954 -7.846 -1.936 1.00 89.94 101 ASP A N 1
ATOM 813 C CA . ASP A 1 101 ? 13.874 -9.017 -2.816 1.00 89.94 101 ASP A CA 1
ATOM 814 C C . ASP A 1 101 ? 14.307 -8.716 -4.265 1.00 89.94 101 ASP A C 1
ATOM 816 O O . ASP A 1 101 ? 14.305 -9.598 -5.125 1.00 89.94 101 ASP A O 1
ATOM 820 N N . GLY A 1 102 ? 14.669 -7.465 -4.573 1.00 87.06 102 GLY A N 1
ATOM 821 C CA . GLY A 1 102 ? 15.072 -7.044 -5.918 1.00 87.06 102 GLY A CA 1
ATOM 822 C C . GLY A 1 102 ? 13.924 -6.995 -6.935 1.00 87.06 102 GLY A C 1
ATOM 823 O O . GLY A 1 102 ? 14.173 -6.877 -8.135 1.00 87.06 102 GLY A O 1
ATOM 824 N N . LEU A 1 103 ? 12.673 -7.059 -6.471 1.00 85.81 103 LEU A N 1
ATOM 825 C CA . LEU A 1 103 ? 11.462 -6.998 -7.296 1.00 85.81 103 LEU A CA 1
ATOM 826 C C . LEU A 1 103 ? 11.064 -5.561 -7.659 1.00 85.81 103 LEU A C 1
ATOM 828 O O . LEU A 1 103 ? 10.306 -5.350 -8.605 1.00 85.81 103 LEU A O 1
ATOM 832 N N . ALA A 1 104 ? 11.582 -4.567 -6.934 1.00 84.69 104 ALA A N 1
ATOM 833 C CA . ALA A 1 104 ? 11.354 -3.155 -7.211 1.00 84.69 104 ALA A CA 1
ATOM 834 C C . ALA A 1 104 ? 12.624 -2.313 -7.028 1.00 84.69 104 ALA A C 1
ATOM 836 O O . ALA A 1 104 ? 13.488 -2.600 -6.202 1.00 84.69 104 ALA A O 1
ATOM 837 N N . TYR A 1 105 ? 12.720 -1.217 -7.785 1.00 82.12 105 TYR A N 1
ATOM 838 C CA . TYR A 1 105 ? 13.747 -0.201 -7.558 1.00 82.12 105 TYR A CA 1
ATOM 839 C C . TYR A 1 105 ? 13.336 0.693 -6.389 1.00 82.12 105 TYR A C 1
ATOM 841 O O . TYR A 1 105 ? 12.227 1.225 -6.375 1.00 82.12 105 TYR A O 1
ATOM 849 N N . GLY A 1 106 ? 14.237 0.935 -5.445 1.00 78.81 106 GLY A N 1
ATOM 850 C CA . GLY A 1 106 ? 13.981 1.870 -4.360 1.00 78.81 106 GLY A CA 1
ATOM 851 C C . GLY A 1 106 ? 15.181 2.037 -3.444 1.00 78.81 106 GLY A C 1
ATOM 852 O O . GLY A 1 106 ? 16.163 1.302 -3.518 1.00 78.81 106 GLY A O 1
ATOM 853 N N . ASN A 1 107 ? 15.095 3.042 -2.585 1.00 78.44 107 ASN A N 1
ATOM 854 C CA . ASN A 1 107 ? 15.991 3.238 -1.456 1.00 78.44 107 ASN A CA 1
ATOM 855 C C . ASN A 1 107 ? 15.169 3.779 -0.275 1.00 78.44 107 ASN A C 1
ATOM 857 O O . ASN A 1 107 ? 14.018 4.184 -0.452 1.00 78.44 107 ASN A O 1
ATOM 861 N N . ALA A 1 108 ? 15.768 3.822 0.916 1.00 77.69 108 ALA A N 1
ATOM 862 C CA . ALA A 1 108 ? 15.080 4.266 2.130 1.00 77.69 108 ALA A CA 1
ATOM 863 C C . ALA A 1 108 ? 14.471 5.678 2.012 1.00 77.69 108 ALA A C 1
ATOM 865 O O . ALA A 1 108 ? 13.433 5.954 2.607 1.00 77.69 108 ALA A O 1
ATOM 866 N N . GLN A 1 109 ? 15.081 6.562 1.216 1.00 78.06 109 GLN A N 1
ATOM 867 C CA . GLN A 1 109 ? 14.591 7.922 1.007 1.00 78.06 109 GLN A CA 1
ATOM 868 C C . GLN A 1 109 ? 13.301 7.939 0.177 1.00 78.06 109 GLN A C 1
ATOM 870 O O . GLN A 1 109 ? 12.362 8.645 0.531 1.00 78.06 109 GLN A O 1
ATOM 875 N N . VAL A 1 110 ? 13.222 7.132 -0.887 1.00 76.44 110 VAL A N 1
ATOM 876 C CA . VAL A 1 110 ? 12.003 6.985 -1.704 1.00 76.44 110 VAL A CA 1
ATOM 877 C C . VAL A 1 110 ? 10.855 6.425 -0.875 1.00 76.44 110 VAL A C 1
ATOM 879 O O . VAL A 1 110 ? 9.765 6.993 -0.866 1.00 76.44 110 VAL A O 1
ATOM 882 N N . THR A 1 111 ? 11.113 5.350 -0.133 1.00 81.00 111 THR A N 1
ATOM 883 C CA . THR A 1 111 ? 10.108 4.721 0.726 1.00 81.00 111 THR A CA 1
ATOM 884 C C . THR A 1 111 ? 9.589 5.695 1.789 1.00 81.00 111 THR A C 1
ATOM 886 O O . THR A 1 111 ? 8.379 5.822 1.963 1.00 81.00 111 THR A O 1
ATOM 889 N N . GLY A 1 112 ? 10.484 6.460 2.425 1.00 82.12 112 GLY A N 1
ATOM 890 C CA . GLY A 1 112 ? 10.106 7.478 3.408 1.00 82.12 112 GLY A CA 1
ATOM 891 C C . GLY A 1 112 ? 9.294 8.638 2.819 1.00 82.12 112 GLY A C 1
ATOM 892 O O . GLY A 1 112 ? 8.364 9.116 3.464 1.00 82.12 112 GLY A O 1
ATOM 893 N N . LEU A 1 113 ? 9.591 9.069 1.586 1.00 82.88 113 LEU A N 1
ATOM 894 C CA . LEU A 1 113 ? 8.804 10.098 0.893 1.00 82.88 113 LEU A CA 1
ATOM 895 C C . LEU A 1 113 ? 7.378 9.623 0.594 1.00 82.88 113 LEU A C 1
ATOM 897 O O . LEU A 1 113 ? 6.430 10.378 0.804 1.00 82.88 113 LEU A O 1
ATOM 901 N N . ILE A 1 114 ? 7.222 8.378 0.135 1.00 81.81 114 ILE A N 1
ATOM 902 C CA . ILE A 1 114 ? 5.903 7.786 -0.126 1.00 81.81 114 ILE A CA 1
ATOM 903 C C . ILE A 1 114 ? 5.103 7.695 1.174 1.00 81.81 114 ILE A C 1
ATOM 905 O O . ILE A 1 114 ? 3.962 8.154 1.204 1.00 81.81 114 ILE A O 1
ATOM 909 N N . LYS A 1 115 ? 5.713 7.188 2.255 1.00 85.94 115 LYS A N 1
ATOM 910 C CA . LYS A 1 115 ? 5.071 7.139 3.575 1.00 85.94 115 LYS A CA 1
ATOM 911 C C . LYS A 1 115 ? 4.630 8.526 4.049 1.00 85.94 115 LYS A C 1
ATOM 913 O O . LYS A 1 115 ? 3.473 8.708 4.410 1.00 85.94 115 LYS A O 1
ATOM 918 N N . GLY A 1 116 ? 5.524 9.513 3.995 1.00 84.38 116 GLY A N 1
ATOM 919 C CA . GLY A 1 116 ? 5.205 10.879 4.410 1.00 84.38 116 GLY A CA 1
ATOM 920 C C . GLY A 1 116 ? 4.036 11.479 3.623 1.00 84.38 116 GLY A C 1
ATOM 921 O O . GLY A 1 116 ? 3.176 12.136 4.206 1.00 84.38 116 GLY A O 1
ATOM 922 N N . ALA A 1 117 ? 3.957 11.208 2.316 1.00 82.94 117 ALA A N 1
ATOM 923 C CA . ALA A 1 117 ? 2.856 11.678 1.482 1.00 82.94 117 ALA A CA 1
ATOM 924 C C . ALA A 1 117 ? 1.506 11.064 1.890 1.00 82.94 117 ALA A C 1
ATOM 926 O O . ALA A 1 117 ? 0.526 11.800 2.031 1.00 82.94 117 ALA A O 1
ATOM 927 N N . VAL A 1 118 ? 1.441 9.745 2.110 1.00 84.06 118 VAL A N 1
ATOM 928 C CA . VAL A 1 118 ? 0.186 9.084 2.515 1.00 84.06 118 VAL A CA 1
ATOM 929 C C . VAL A 1 118 ? -0.218 9.421 3.952 1.00 84.06 118 VAL A C 1
ATOM 931 O O . VAL A 1 118 ? -1.410 9.534 4.228 1.00 84.06 118 VAL A O 1
ATOM 934 N N . ASP A 1 119 ? 0.741 9.666 4.849 1.00 87.75 119 ASP A N 1
ATOM 935 C CA . ASP A 1 119 ? 0.468 10.123 6.217 1.00 87.75 119 ASP A CA 1
ATOM 936 C C . ASP A 1 119 ? -0.128 11.543 6.225 1.00 87.75 119 ASP A C 1
ATOM 938 O O . ASP A 1 119 ? -1.032 11.837 7.005 1.00 87.75 119 ASP A O 1
ATOM 942 N N . GLN A 1 120 ? 0.332 12.422 5.329 1.00 84.50 120 GLN A N 1
ATOM 943 C CA . GLN A 1 120 ? -0.144 13.805 5.252 1.00 84.50 120 GLN A CA 1
ATOM 944 C C . GLN A 1 120 ? -1.478 13.954 4.501 1.00 84.50 120 GLN A C 1
ATOM 946 O O . GLN A 1 120 ? -2.284 14.820 4.848 1.00 84.50 120 GLN A O 1
ATOM 951 N N . HIS A 1 121 ? -1.704 13.158 3.453 1.00 82.31 121 HIS A N 1
ATOM 952 C CA . HIS A 1 121 ? -2.810 13.373 2.509 1.00 82.31 121 HIS A CA 1
ATOM 953 C C . HIS A 1 121 ? -3.848 12.243 2.472 1.00 82.31 121 HIS A C 1
ATOM 955 O O . HIS A 1 121 ? -4.904 12.415 1.863 1.00 82.31 121 HIS A O 1
ATOM 961 N N . GLY A 1 122 ? -3.595 11.108 3.130 1.00 84.75 122 GLY A N 1
ATOM 962 C CA . GLY A 1 122 ? -4.440 9.915 3.034 1.00 84.75 122 GLY A CA 1
ATOM 963 C C . GLY A 1 122 ? -5.812 10.026 3.706 1.00 84.75 122 GLY A C 1
ATOM 964 O O . GLY A 1 122 ? -6.718 9.292 3.326 1.00 84.75 122 GLY A O 1
ATOM 965 N N . GLN A 1 123 ? -6.006 10.955 4.652 1.00 89.25 123 GLN A N 1
ATOM 966 C CA . GLN A 1 123 ? -7.227 11.027 5.472 1.00 89.25 123 GLN A CA 1
ATOM 967 C C . GLN A 1 123 ? -8.509 11.177 4.640 1.00 89.25 123 GLN A C 1
ATOM 969 O O . GLN A 1 123 ? -9.478 10.459 4.858 1.00 89.25 123 GLN A O 1
ATOM 974 N N . ALA A 1 124 ? -8.511 12.069 3.646 1.00 87.50 124 ALA A N 1
ATOM 975 C CA . ALA A 1 124 ? -9.694 12.293 2.814 1.00 87.50 124 ALA A CA 1
ATOM 976 C C . ALA A 1 124 ? -10.069 11.059 1.975 1.00 87.50 124 ALA A C 1
ATOM 978 O O . ALA A 1 124 ? -11.249 10.806 1.746 1.00 87.50 124 ALA A O 1
ATOM 979 N N . ALA A 1 125 ? -9.074 10.288 1.522 1.00 87.06 125 ALA A N 1
ATOM 980 C CA . ALA A 1 125 ? -9.310 9.032 0.819 1.00 87.06 125 ALA A CA 1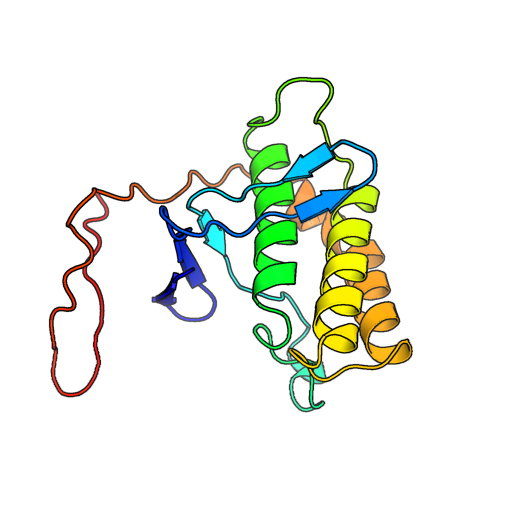
ATOM 981 C C . ALA A 1 125 ? -9.747 7.915 1.783 1.00 87.06 125 ALA A C 1
ATOM 983 O O . ALA A 1 125 ? -10.583 7.091 1.418 1.00 87.06 125 ALA A O 1
ATOM 984 N N . TRP A 1 126 ? -9.223 7.915 3.012 1.00 91.75 126 TRP A N 1
ATOM 985 C CA . TRP A 1 126 ? -9.565 6.960 4.067 1.00 91.75 126 TRP A CA 1
ATOM 986 C C . TRP A 1 126 ? -11.035 7.075 4.471 1.00 91.75 126 TRP A C 1
ATOM 988 O O . TRP A 1 126 ? -11.752 6.084 4.425 1.00 91.75 126 TRP A O 1
ATOM 998 N N . ASP A 1 127 ? -11.516 8.292 4.727 1.00 92.69 127 ASP A N 1
ATOM 999 C CA . ASP A 1 127 ? -12.912 8.567 5.106 1.00 92.69 127 ASP A CA 1
ATOM 1000 C C . ASP A 1 127 ? -13.881 8.589 3.903 1.00 92.69 127 ASP A C 1
ATOM 1002 O O . ASP A 1 127 ? -15.044 8.988 4.023 1.00 92.69 127 ASP A O 1
ATOM 1006 N N . GLY A 1 128 ? -13.401 8.219 2.712 1.00 88.81 128 GLY A N 1
ATOM 1007 C CA . GLY A 1 128 ? -14.173 8.254 1.476 1.00 88.81 128 GLY A CA 1
ATOM 1008 C C . GLY A 1 128 ? -15.366 7.283 1.466 1.00 88.81 128 GLY A C 1
ATOM 1009 O O . GLY A 1 128 ? -15.496 6.406 2.320 1.00 88.81 128 GLY A O 1
ATOM 1010 N N . PRO A 1 129 ? -16.250 7.375 0.459 1.00 91.75 129 PRO A N 1
ATOM 1011 C CA . PRO A 1 129 ? -17.377 6.456 0.340 1.00 91.75 129 PRO A CA 1
ATOM 1012 C C . PRO A 1 129 ? -16.906 5.016 0.090 1.00 91.75 129 PRO A C 1
ATOM 1014 O O . PRO A 1 129 ? -15.891 4.792 -0.579 1.00 91.75 129 PRO A O 1
ATOM 1017 N N . CYS A 1 130 ? -17.677 4.032 0.563 1.00 90.25 130 CYS A N 1
ATOM 1018 C CA . CYS A 1 130 ? -17.481 2.637 0.167 1.00 90.25 130 CYS A CA 1
ATOM 1019 C C . CYS A 1 130 ? -17.615 2.490 -1.352 1.00 90.25 130 CYS A C 1
ATOM 1021 O O . CYS A 1 130 ? -18.634 2.862 -1.935 1.00 90.25 130 CYS A O 1
ATOM 1023 N N . GLU A 1 131 ? -16.606 1.882 -1.974 1.00 87.00 131 GLU A N 1
ATOM 1024 C CA . GLU A 1 131 ? -16.681 1.421 -3.354 1.00 87.00 131 GLU A CA 1
ATOM 1025 C C . GLU A 1 131 ? -16.802 -0.112 -3.360 1.00 87.00 131 GLU A C 1
ATOM 1027 O O . GLU A 1 131 ? -15.852 -0.817 -2.986 1.00 87.00 131 GLU A O 1
ATOM 1032 N N . PRO A 1 132 ? -17.969 -0.667 -3.744 1.00 83.50 132 PRO A N 1
ATOM 1033 C CA . PRO A 1 132 ? -18.114 -2.108 -3.853 1.00 83.50 132 PRO A CA 1
ATOM 1034 C C . PRO A 1 132 ? -17.125 -2.648 -4.890 1.00 83.50 132 PRO A C 1
ATOM 1036 O O . PRO A 1 132 ? -16.858 -2.025 -5.918 1.00 83.50 132 PRO A O 1
ATOM 1039 N N . GLY A 1 133 ? -16.554 -3.816 -4.591 1.00 80.19 133 GLY A N 1
ATOM 1040 C CA . GLY A 1 133 ? -15.610 -4.461 -5.496 1.00 80.19 133 GLY A CA 1
ATOM 1041 C C . GLY A 1 133 ? -16.311 -4.885 -6.790 1.00 80.19 133 GLY A C 1
ATOM 1042 O O . GLY A 1 133 ? -17.535 -5.057 -6.799 1.00 80.19 133 GLY A O 1
ATOM 1043 N N . PRO A 1 134 ? -15.565 -5.070 -7.887 1.00 82.00 134 PRO A N 1
ATOM 1044 C CA . PRO A 1 134 ? -16.143 -5.581 -9.116 1.00 82.00 134 PRO A CA 1
ATOM 1045 C C . PRO A 1 134 ? -16.702 -6.987 -8.886 1.00 82.00 134 PRO A C 1
ATOM 1047 O O . PRO A 1 134 ? -16.113 -7.800 -8.172 1.00 82.00 134 PRO A O 1
ATOM 1050 N N . THR A 1 135 ? -17.826 -7.293 -9.534 1.00 72.06 135 THR A N 1
ATOM 1051 C CA . THR A 1 135 ? -18.304 -8.677 -9.608 1.00 72.06 135 THR A CA 1
ATOM 1052 C C . THR A 1 135 ? -17.384 -9.437 -10.556 1.00 72.06 135 THR A C 1
ATOM 1054 O O . THR A 1 135 ? -17.378 -9.190 -11.761 1.00 72.06 135 THR A O 1
ATOM 1057 N N . VAL A 1 136 ? -16.574 -10.342 -10.011 1.00 63.84 136 VAL A N 1
ATOM 1058 C CA . VAL A 1 136 ? -15.726 -11.233 -10.806 1.00 63.84 136 VAL A CA 1
ATOM 1059 C C . VAL A 1 136 ? -16.496 -12.532 -11.025 1.00 63.84 136 VAL A C 1
ATOM 1061 O O . VAL A 1 136 ? -16.708 -13.298 -10.091 1.00 63.84 136 VAL A O 1
ATOM 1064 N N . VAL A 1 137 ? -16.960 -12.766 -12.255 1.00 56.88 137 VAL A N 1
ATOM 1065 C CA . VAL A 1 137 ? -17.597 -14.035 -12.636 1.00 56.88 137 VAL A CA 1
ATOM 1066 C C . VAL A 1 137 ? -16.498 -15.028 -13.011 1.00 56.88 137 VAL A C 1
ATOM 1068 O O . VAL A 1 137 ? -15.715 -14.768 -13.929 1.00 56.88 137 VAL A O 1
ATOM 1071 N N . ALA A 1 138 ? -16.442 -16.165 -12.313 1.00 42.53 138 ALA A N 1
ATOM 1072 C CA . ALA A 1 138 ? -15.522 -17.253 -12.632 1.00 42.53 138 ALA A CA 1
ATOM 1073 C C . ALA A 1 138 ? -15.702 -17.677 -14.104 1.00 42.53 138 ALA A C 1
ATOM 1075 O O . ALA A 1 138 ? -16.806 -18.010 -14.532 1.00 42.53 138 ALA A O 1
ATOM 1076 N N . GLY A 1 139 ? -14.627 -17.608 -14.895 1.00 45.28 139 GLY A N 1
ATOM 1077 C CA . GLY A 1 139 ? -14.633 -17.934 -16.329 1.00 45.28 139 GLY A CA 1
ATOM 1078 C C . GLY A 1 139 ? -14.810 -16.755 -17.300 1.00 45.28 139 GLY A C 1
ATOM 1079 O O . GLY A 1 139 ? -14.566 -16.933 -18.488 1.00 45.28 139 GLY A O 1
ATOM 1080 N N . ALA A 1 140 ? -15.138 -15.539 -16.837 1.00 43.53 140 ALA A N 1
ATOM 1081 C CA . ALA A 1 140 ? -15.245 -14.350 -17.704 1.00 43.53 140 ALA A CA 1
ATOM 1082 C C . ALA A 1 140 ? -13.886 -13.713 -18.068 1.00 43.53 140 ALA A C 1
ATOM 1084 O O . ALA A 1 140 ? -13.819 -12.723 -18.796 1.00 43.53 140 ALA A O 1
ATOM 1085 N N . MET A 1 141 ? -12.777 -14.280 -17.588 1.00 45.47 141 MET A N 1
ATOM 1086 C CA . MET A 1 141 ? -11.423 -13.858 -17.952 1.00 45.47 141 MET A CA 1
ATOM 1087 C C . MET A 1 141 ? -10.968 -14.489 -19.275 1.00 45.47 141 MET A C 1
ATOM 1089 O O . MET A 1 141 ? -9.859 -15.001 -19.384 1.00 45.47 141 MET A O 1
ATOM 1093 N N . THR A 1 142 ? -11.812 -14.461 -20.304 1.00 41.09 142 THR A N 1
ATOM 1094 C CA . THR A 1 142 ? -11.372 -14.750 -21.670 1.00 41.09 142 THR A CA 1
ATOM 1095 C C . THR A 1 142 ? -10.908 -13.452 -22.315 1.00 41.09 142 THR A C 1
ATOM 1097 O O . THR A 1 142 ? -11.666 -12.491 -22.450 1.00 41.09 142 THR A O 1
ATOM 1100 N N . ALA A 1 143 ? -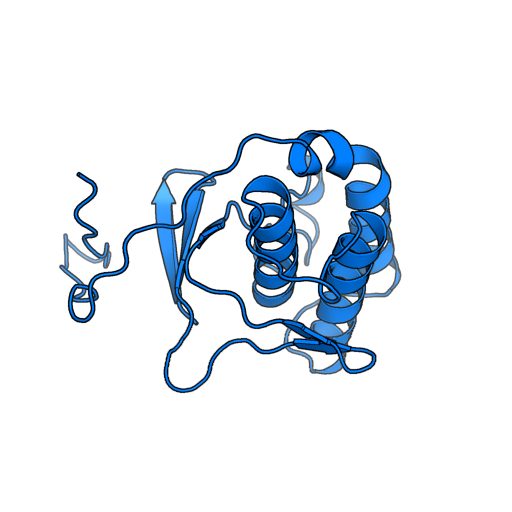9.633 -13.415 -22.689 1.00 38.75 143 ALA A N 1
ATOM 1101 C CA . ALA A 1 143 ? -9.047 -12.373 -23.514 1.00 38.75 143 ALA A CA 1
ATOM 1102 C C . ALA A 1 143 ? -9.774 -12.300 -24.871 1.00 38.75 143 ALA A C 1
ATOM 1104 O O . ALA A 1 143 ? -9.497 -13.106 -25.756 1.00 38.75 143 ALA A O 1
ATOM 1105 N N . GLU A 1 144 ? -10.691 -11.351 -25.065 1.00 38.53 144 GLU A N 1
ATOM 1106 C CA . GLU A 1 144 ? -11.175 -11.026 -26.410 1.00 38.53 144 GLU A CA 1
ATOM 1107 C C . GLU A 1 144 ? -10.166 -10.072 -27.066 1.00 38.53 144 GLU A C 1
ATOM 1109 O O . GLU A 1 144 ? -9.884 -8.978 -26.570 1.00 38.53 144 GLU A O 1
ATOM 1114 N N . ARG A 1 145 ? -9.563 -10.521 -28.174 1.00 34.25 145 ARG A N 1
ATOM 1115 C CA . ARG A 1 145 ? -8.696 -9.688 -29.015 1.00 34.25 145 ARG A CA 1
ATOM 1116 C C . ARG A 1 145 ? -9.560 -8.687 -29.777 1.00 34.25 145 A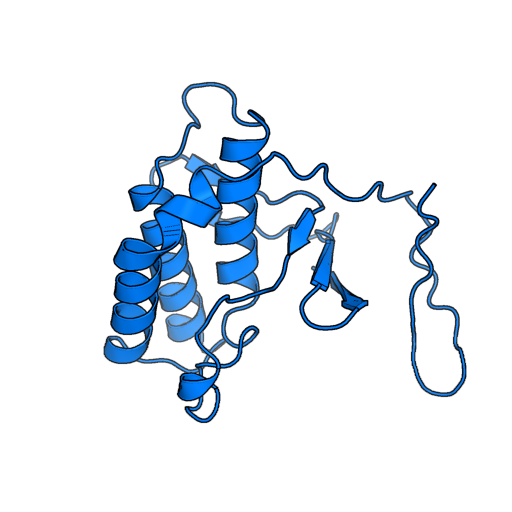RG A C 1
ATOM 1118 O O . ARG A 1 145 ? -10.366 -9.085 -30.614 1.00 34.25 145 ARG A O 1
ATOM 1125 N N . SER A 1 146 ? -9.325 -7.397 -29.556 1.00 39.97 146 SER A N 1
ATOM 1126 C CA . SER A 1 146 ? -9.732 -6.338 -30.482 1.00 39.97 146 SER A CA 1
ATOM 1127 C C . SER A 1 146 ? -8.460 -5.732 -31.071 1.00 39.97 146 SER A C 1
ATOM 1129 O O . SER A 1 146 ? -7.851 -4.843 -30.480 1.00 39.97 146 SER A O 1
ATOM 1131 N N . GLY A 1 147 ? -8.009 -6.271 -32.207 1.00 56.59 147 GLY A N 1
ATOM 1132 C CA . GLY A 1 147 ? -6.674 -5.985 -32.748 1.00 56.59 147 GLY A CA 1
ATOM 1133 C C . GLY A 1 147 ? -5.554 -6.634 -31.917 1.00 56.59 147 GLY A C 1
ATOM 1134 O O . GLY A 1 147 ? -5.716 -7.754 -31.429 1.00 56.59 147 GLY A O 1
ATOM 1135 N N . ASP A 1 148 ? -4.427 -5.933 -31.749 1.00 36.22 148 ASP A N 1
ATOM 1136 C CA . ASP A 1 148 ? -3.252 -6.399 -30.982 1.00 36.22 148 ASP A CA 1
ATOM 1137 C C . ASP A 1 148 ? -3.350 -6.162 -29.463 1.00 36.22 148 ASP A C 1
ATOM 1139 O O . ASP A 1 148 ? -2.415 -6.457 -28.720 1.00 36.22 148 ASP A O 1
ATOM 1143 N N . ILE A 1 149 ? -4.483 -5.652 -28.973 1.00 33.00 149 ILE A N 1
ATOM 1144 C CA . ILE A 1 149 ? -4.699 -5.369 -27.552 1.00 33.00 149 ILE A CA 1
ATOM 1145 C C . ILE A 1 149 ? -5.692 -6.385 -26.982 1.00 33.00 149 ILE A C 1
ATOM 1147 O O . ILE A 1 149 ? 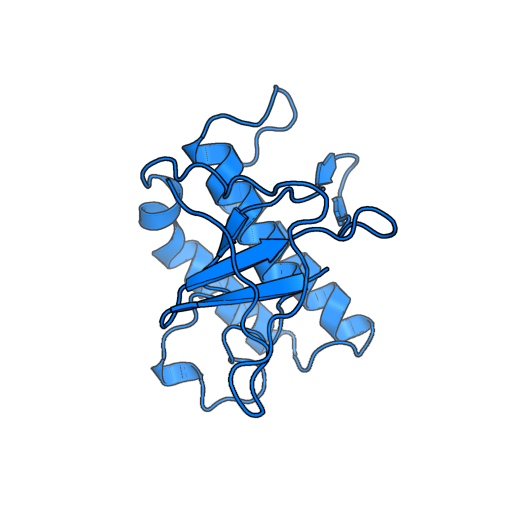-6.803 -6.558 -27.489 1.00 33.00 149 ILE A O 1
ATOM 1151 N N . ILE A 1 150 ? -5.284 -7.057 -25.903 1.00 40.19 150 ILE A N 1
ATOM 1152 C CA . ILE A 1 150 ? -6.171 -7.882 -25.083 1.00 40.19 150 ILE A CA 1
ATOM 1153 C C . ILE A 1 150 ? -6.890 -6.953 -24.104 1.00 40.19 150 ILE A C 1
ATOM 1155 O O . ILE A 1 150 ? -6.297 -6.486 -23.133 1.00 40.19 150 ILE A O 1
ATOM 1159 N N . VAL A 1 151 ? -8.175 -6.698 -24.348 1.00 41.56 151 VAL A N 1
ATOM 1160 C CA . VAL A 1 151 ? -9.055 -6.016 -23.392 1.00 41.56 151 VAL A CA 1
ATOM 1161 C C . VAL A 1 151 ? -10.029 -7.065 -22.879 1.00 41.56 151 VAL A C 1
ATOM 1163 O O . VAL A 1 151 ? -10.916 -7.505 -23.601 1.00 41.56 151 VAL A O 1
ATOM 1166 N N . GLY A 1 152 ? -9.860 -7.522 -21.636 1.00 40.16 152 GLY A N 1
ATOM 1167 C CA . GLY A 1 152 ? -10.843 -8.432 -21.046 1.00 40.16 152 GLY A CA 1
ATOM 1168 C C . GLY A 1 152 ? -12.218 -7.755 -21.004 1.00 40.16 152 GLY A C 1
ATOM 1169 O O . GLY A 1 152 ? -12.321 -6.580 -20.648 1.00 40.16 152 GLY A O 1
ATOM 1170 N N . ARG A 1 153 ? -13.299 -8.478 -21.280 1.00 38.44 153 ARG A N 1
ATOM 1171 C CA . ARG A 1 153 ? -14.667 -7.994 -21.045 1.00 38.44 153 ARG A CA 1
ATOM 1172 C C . ARG A 1 153 ? -15.064 -8.346 -19.604 1.00 38.44 153 ARG A C 1
ATOM 1174 O O . ARG A 1 153 ? -14.849 -9.461 -19.160 1.00 38.44 153 ARG A O 1
ATOM 1181 N N . ILE A 1 154 ? -15.524 -7.371 -18.821 1.00 44.00 154 ILE A N 1
ATOM 1182 C CA . ILE A 1 154 ? -16.296 -7.624 -17.589 1.00 44.00 154 ILE A CA 1
ATOM 1183 C C . ILE A 1 154 ? -17.655 -7.009 -17.887 1.00 44.00 154 ILE A C 1
ATOM 1185 O O . ILE A 1 154 ? -17.713 -5.834 -18.254 1.00 44.00 154 ILE A O 1
ATOM 1189 N N . GLU A 1 155 ? -18.722 -7.797 -17.801 1.00 35.94 155 GLU A N 1
ATOM 1190 C CA . GLU A 1 155 ? -20.068 -7.237 -17.849 1.00 35.94 155 GLU A CA 1
ATOM 1191 C C . GLU A 1 155 ? -20.308 -6.464 -16.551 1.00 35.94 155 GLU A C 1
ATOM 1193 O O . GLU A 1 155 ? -20.356 -7.037 -15.466 1.00 35.94 155 GLU A O 1
ATOM 1198 N N . ILE A 1 156 ? -20.404 -5.142 -16.676 1.00 36.81 156 ILE A N 1
ATOM 1199 C CA . ILE A 1 156 ? -20.854 -4.246 -15.615 1.00 36.81 156 ILE A CA 1
ATOM 1200 C C . ILE A 1 156 ? -22.344 -4.031 -15.890 1.00 36.81 156 ILE A C 1
ATOM 1202 O O . ILE A 1 156 ? -22.686 -3.452 -16.923 1.00 36.81 156 ILE A O 1
ATOM 1206 N N . ARG A 1 157 ? -23.219 -4.550 -15.026 1.00 37.31 157 ARG A N 1
ATOM 1207 C CA . ARG A 1 157 ? -24.639 -4.178 -15.000 1.00 37.31 157 ARG A CA 1
ATOM 1208 C C . ARG A 1 157 ? -24.896 -3.241 -13.836 1.00 37.31 157 ARG A C 1
ATOM 1210 O O . ARG A 1 157 ? -24.305 -3.494 -12.764 1.00 37.31 157 ARG A O 1
#

Sequence (157 aa):
MLIKWVREDRFVFVPDESDPLTYERAGRRIVPGAMFTDGGSIPRLFWSVKGFSPWSYGPAYALHDWLFRQHRCGLDAPPMTYTLAEANDVLEDAIRILVADGLAYGNAQVTGLIKGAVDQHGQAAWDGPCEPGPTVVAGAMTAERSGDIIVGRIEIR

pLDDT: mean 77.22, std 17.25, range [33.0, 94.0]